Protein AF-A0A965DKQ5-F1 (afdb_monomer_lite)

Foldseek 3Di:
DVQQCCAPVHPVVDDFKGWAFQLPDPPAPHNDQDWDWFFKQAQNDTAIFIAHRFTFMDGDDWAARMATPSRTGQWTGDQQDTDGRTPLVDDQVSQPDP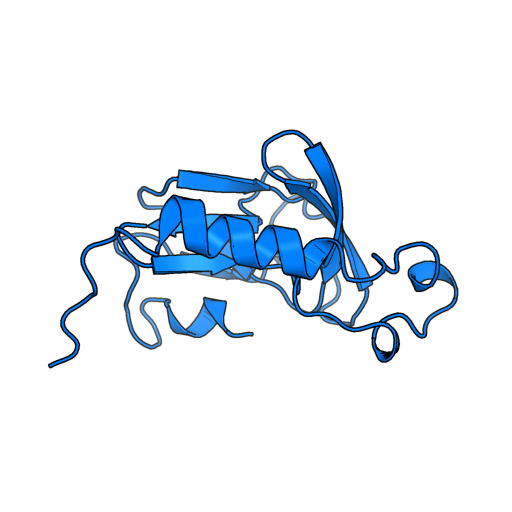VSNVRGPVSPSVVVVVVVCVVHHPPTDDDDPD

Structure (mmCIF, N/CA/C/O backbone):
data_AF-A0A965DKQ5-F1
#
_entry.id   AF-A0A965DKQ5-F1
#
loop_
_atom_site.group_PDB
_atom_site.id
_atom_site.type_symbol
_atom_site.label_atom_id
_atom_site.label_alt_id
_atom_site.label_comp_id
_atom_site.label_asym_id
_atom_site.label_entity_id
_atom_site.label_seq_id
_atom_site.pdbx_PDB_ins_code
_atom_site.Cartn_x
_atom_site.Cartn_y
_atom_site.Cartn_z
_atom_site.occupancy
_atom_site.B_iso_or_equiv
_atom_site.auth_seq_id
_atom_site.auth_comp_id
_atom_site.auth_asym_id
_atom_site.auth_atom_id
_atom_site.pdbx_PDB_model_num
ATOM 1 N N . MET A 1 1 ? -2.678 7.676 -2.968 1.00 65.69 1 MET A N 1
ATOM 2 C CA . MET A 1 1 ? -3.413 8.765 -2.268 1.00 65.69 1 MET A CA 1
ATOM 3 C C . MET A 1 1 ? -4.686 8.321 -1.534 1.00 65.69 1 MET A C 1
ATOM 5 O O . MET A 1 1 ? -4.914 8.844 -0.454 1.00 65.69 1 MET A O 1
ATOM 9 N N . GLY A 1 2 ? -5.512 7.396 -2.048 1.00 84.38 2 GLY A N 1
ATOM 10 C CA . GLY A 1 2 ? -6.841 7.115 -1.464 1.00 84.38 2 GLY A CA 1
ATOM 11 C C . GLY A 1 2 ? -6.861 6.754 0.030 1.00 84.38 2 GLY A C 1
ATOM 12 O O . GLY A 1 2 ? -7.699 7.257 0.769 1.00 84.38 2 GLY A O 1
ATOM 13 N N . ALA A 1 3 ? -5.898 5.962 0.511 1.00 95.94 3 ALA A N 1
ATOM 14 C CA . ALA A 1 3 ? -5.899 5.504 1.900 1.00 95.94 3 ALA A CA 1
ATOM 15 C C . ALA A 1 3 ? -5.688 6.609 2.957 1.00 95.94 3 ALA A C 1
ATOM 17 O O . ALA A 1 3 ? -6.084 6.418 4.105 1.00 95.94 3 ALA A O 1
ATOM 18 N N . TYR A 1 4 ? -5.125 7.773 2.605 1.00 97.00 4 TYR A N 1
ATOM 19 C CA . TYR A 1 4 ? -4.985 8.883 3.561 1.00 97.00 4 TYR A CA 1
ATOM 20 C C . TYR A 1 4 ? -6.338 9.448 4.002 1.00 97.00 4 TYR A C 1
ATOM 22 O O . TYR A 1 4 ? -6.471 9.864 5.147 1.00 97.00 4 TYR A O 1
ATOM 30 N N . TRP A 1 5 ? -7.358 9.408 3.138 1.00 96.75 5 TRP A N 1
ATOM 31 C CA . TRP A 1 5 ? -8.684 9.963 3.437 1.00 96.75 5 TRP A CA 1
ATOM 32 C C . TRP A 1 5 ? -9.410 9.226 4.570 1.00 96.75 5 TRP A C 1
ATOM 34 O O . TRP A 1 5 ? -10.339 9.772 5.157 1.00 96.75 5 TRP A O 1
ATOM 44 N N . ALA A 1 6 ? -8.987 8.008 4.909 1.00 96.69 6 ALA A N 1
ATOM 45 C CA . ALA A 1 6 ? -9.553 7.246 6.018 1.00 96.69 6 ALA A CA 1
ATOM 46 C C . ALA A 1 6 ? -9.069 7.722 7.402 1.00 96.69 6 ALA A C 1
ATOM 48 O O . ALA A 1 6 ? -9.671 7.363 8.414 1.00 96.69 6 ALA A O 1
ATOM 49 N N . ASP A 1 7 ? -7.990 8.511 7.462 1.00 97.25 7 ASP A N 1
ATOM 50 C CA . ASP A 1 7 ? -7.418 9.000 8.717 1.00 97.25 7 ASP A CA 1
ATOM 51 C C . ASP A 1 7 ? -8.355 9.965 9.462 1.00 97.25 7 ASP A C 1
ATOM 53 O O . ASP A 1 7 ? -9.237 10.599 8.876 1.00 97.25 7 ASP A O 1
ATOM 57 N N . ALA A 1 8 ? -8.118 10.108 10.767 1.00 96.38 8 ALA A N 1
ATOM 58 C CA . ALA A 1 8 ? -8.865 10.985 11.664 1.00 96.38 8 ALA A CA 1
ATOM 59 C C . ALA A 1 8 ? -8.907 12.459 11.229 1.00 96.38 8 ALA A C 1
ATOM 61 O O . ALA A 1 8 ? -9.849 13.164 11.580 1.00 96.38 8 ALA A O 1
ATOM 62 N N . TYR A 1 9 ? -7.920 12.934 10.462 1.00 95.25 9 TYR A N 1
ATOM 63 C CA . TYR A 1 9 ? -7.923 14.305 9.933 1.00 95.25 9 TYR A CA 1
ATOM 64 C C . TYR A 1 9 ? -8.761 14.497 8.658 1.00 95.25 9 TYR A C 1
ATOM 66 O O . TYR A 1 9 ? -8.839 15.615 8.153 1.00 95.25 9 TYR A O 1
ATOM 74 N N . TYR A 1 10 ? -9.385 13.436 8.145 1.00 95.38 10 TYR A N 1
ATOM 75 C CA . TYR A 1 10 ? -10.237 13.469 6.958 1.00 95.38 10 TYR A CA 1
ATOM 76 C C . TYR A 1 10 ? -11.609 12.862 7.275 1.00 95.38 10 TYR A C 1
ATOM 78 O O . TYR A 1 10 ? -12.381 13.456 8.022 1.00 95.38 10 TYR A O 1
ATOM 86 N N . PHE A 1 11 ? -11.937 11.687 6.733 1.00 95.06 11 PHE A N 1
ATOM 87 C CA . PHE A 1 11 ? -13.237 11.055 6.963 1.00 95.06 11 PHE A CA 1
ATOM 88 C C . PHE A 1 11 ? -13.333 10.318 8.297 1.00 95.06 11 PHE A C 1
ATOM 90 O O . PHE A 1 11 ? -14.422 9.882 8.655 1.00 95.06 11 PHE A O 1
ATOM 97 N N . ASN A 1 12 ? -12.222 10.187 9.031 1.00 95.12 12 ASN A N 1
ATOM 98 C CA . ASN A 1 12 ? -12.189 9.572 10.355 1.00 95.12 12 ASN A CA 1
ATOM 99 C C . ASN A 1 12 ? -12.847 8.180 10.383 1.00 95.12 12 ASN A C 1
ATOM 101 O O . ASN A 1 12 ? -13.665 7.863 11.244 1.00 95.12 12 ASN A O 1
ATOM 105 N N . LEU A 1 13 ? -12.493 7.351 9.397 1.00 95.00 13 LEU A N 1
ATOM 106 C CA . LEU A 1 13 ? -13.031 5.996 9.253 1.00 95.00 13 LEU A CA 1
ATOM 107 C C . LEU A 1 13 ? -12.295 4.987 10.145 1.00 95.00 13 LEU A C 1
ATOM 109 O O . LEU A 1 13 ? -12.825 3.919 10.445 1.00 95.00 13 LEU A O 1
ATOM 113 N N . LEU A 1 14 ? -11.069 5.319 10.558 1.00 95.94 14 LEU A N 1
ATOM 114 C CA . LEU A 1 14 ? -10.208 4.470 11.373 1.00 95.94 14 LEU A CA 1
ATOM 115 C C . LEU A 1 14 ? -10.401 4.706 12.878 1.00 95.94 14 LEU A C 1
ATOM 117 O O . LEU A 1 14 ? -10.528 5.831 13.352 1.00 95.94 14 LEU A O 1
ATOM 121 N N . LYS A 1 15 ? -10.340 3.625 13.657 1.00 95.25 15 LYS A N 1
ATOM 122 C CA . LYS A 1 15 ? -10.461 3.591 15.118 1.00 95.25 15 LYS A CA 1
ATOM 123 C C . LYS A 1 15 ? -9.097 3.362 15.760 1.00 95.25 15 LYS A C 1
ATOM 125 O O . LYS A 1 15 ? -8.591 2.244 15.806 1.00 95.25 15 LYS A O 1
ATOM 130 N N . GLY A 1 16 ? -8.492 4.435 16.264 1.00 96.75 16 GLY A N 1
ATOM 131 C CA . GLY A 1 16 ? -7.196 4.378 16.955 1.00 96.75 16 GLY A CA 1
ATOM 132 C C . GLY A 1 16 ? -5.990 4.101 16.046 1.00 96.75 16 GLY A C 1
ATOM 133 O O . GLY A 1 16 ? -4.864 4.067 16.535 1.00 96.75 16 GLY A O 1
ATOM 134 N N . THR A 1 17 ? -6.206 3.943 14.740 1.00 98.25 17 THR A N 1
ATOM 135 C CA . THR A 1 17 ? -5.161 3.759 13.727 1.00 98.25 17 THR A CA 1
ATOM 136 C C . THR A 1 17 ? -4.931 5.055 12.967 1.00 98.25 17 THR A C 1
ATOM 138 O O . THR A 1 17 ? -5.879 5.760 12.624 1.00 98.25 17 THR A O 1
ATOM 141 N N . ARG A 1 18 ? -3.663 5.368 12.690 1.00 98.25 18 ARG A N 1
ATOM 142 C CA . ARG A 1 18 ? -3.251 6.527 11.892 1.00 98.25 18 ARG A CA 1
ATOM 143 C C . ARG A 1 18 ? -2.703 6.093 10.544 1.00 98.25 18 ARG A C 1
ATOM 145 O O . ARG A 1 18 ? -1.929 5.139 10.476 1.00 98.25 18 ARG A O 1
ATOM 152 N N . CYS A 1 19 ? -3.064 6.832 9.501 1.00 98.12 19 CYS A N 1
ATOM 153 C CA . CYS A 1 19 ? -2.520 6.683 8.155 1.00 98.12 19 CYS A CA 1
ATOM 154 C C . CYS A 1 19 ? -1.397 7.709 7.960 1.00 98.12 19 CYS A C 1
ATOM 156 O O . CYS A 1 19 ? -1.638 8.916 7.962 1.00 98.12 19 CYS A O 1
ATOM 158 N N . VAL A 1 20 ? -0.155 7.243 7.837 1.00 97.75 20 VAL A N 1
ATOM 159 C CA . VAL A 1 20 ? 1.046 8.096 7.816 1.00 97.75 20 VAL A CA 1
ATOM 160 C C . VAL A 1 20 ? 1.913 7.791 6.601 1.00 97.75 20 VAL A C 1
ATOM 162 O O . VAL A 1 20 ? 1.856 6.696 6.055 1.00 97.75 20 VAL A O 1
ATOM 165 N N . GLN A 1 21 ? 2.750 8.737 6.174 1.00 97.31 21 GLN A N 1
ATOM 166 C CA . GLN A 1 21 ? 3.608 8.538 5.002 1.00 97.31 21 GLN A CA 1
ATOM 167 C C . GLN A 1 21 ? 4.660 7.450 5.241 1.00 97.31 21 GLN A C 1
ATOM 169 O O . GLN A 1 21 ? 5.489 7.577 6.147 1.00 97.31 21 GLN A O 1
ATOM 174 N N . TYR A 1 22 ? 4.689 6.427 4.379 1.00 98.31 22 TYR A N 1
ATOM 175 C CA . TYR A 1 22 ? 5.657 5.332 4.478 1.00 98.31 22 TYR A CA 1
ATOM 176 C C . TYR A 1 22 ? 7.107 5.826 4.401 1.00 98.31 22 TYR A C 1
ATOM 178 O O . TYR A 1 22 ? 7.957 5.451 5.205 1.00 98.31 22 TYR A O 1
ATOM 186 N N . ILE A 1 23 ? 7.380 6.763 3.491 1.00 98.00 23 ILE A N 1
ATOM 187 C CA . ILE A 1 23 ? 8.732 7.285 3.238 1.00 98.00 23 ILE A CA 1
ATOM 188 C C . ILE A 1 23 ? 9.357 8.021 4.435 1.00 98.00 23 ILE A C 1
ATOM 190 O O . ILE A 1 23 ? 10.553 8.315 4.418 1.00 98.00 23 ILE A O 1
ATOM 194 N N . LYS A 1 24 ? 8.555 8.353 5.457 1.00 97.88 24 LYS A N 1
ATOM 195 C CA . LYS A 1 24 ? 8.985 9.016 6.699 1.00 97.88 24 LYS A CA 1
ATOM 196 C C . LYS A 1 24 ? 9.203 8.040 7.857 1.00 97.88 24 LYS A C 1
ATOM 198 O O . LYS A 1 24 ? 9.596 8.465 8.941 1.00 97.88 24 LYS A O 1
ATOM 203 N N . ARG A 1 25 ? 8.929 6.750 7.659 1.00 97.94 25 ARG A N 1
ATOM 204 C CA . ARG A 1 25 ? 9.051 5.726 8.696 1.00 97.94 25 ARG A CA 1
ATOM 205 C C . ARG A 1 25 ? 10.497 5.304 8.900 1.00 97.94 25 ARG A C 1
ATOM 207 O O . ARG A 1 25 ? 11.307 5.305 7.973 1.00 97.94 25 ARG A O 1
ATOM 214 N N . SER A 1 26 ? 10.806 4.904 10.131 1.00 97.38 26 SER A N 1
ATOM 215 C CA . SER A 1 26 ? 12.099 4.303 10.441 1.00 97.38 26 SER A CA 1
ATOM 216 C C . SER A 1 26 ? 12.289 3.018 9.632 1.00 97.38 26 SER A C 1
ATOM 218 O O . SER A 1 26 ? 11.353 2.239 9.449 1.00 97.38 26 SER A O 1
ATOM 220 N N . GLY A 1 27 ? 13.497 2.817 9.109 1.00 97.06 27 GLY A N 1
ATOM 221 C CA . GLY A 1 27 ? 13.856 1.603 8.378 1.00 97.06 27 GLY A CA 1
ATOM 222 C C . GLY A 1 27 ? 13.205 1.424 7.005 1.00 97.06 27 GLY A C 1
ATOM 223 O O . GLY A 1 27 ? 13.557 0.464 6.335 1.00 97.06 27 GLY A O 1
ATOM 224 N N . ALA A 1 28 ? 12.315 2.318 6.547 1.00 97.75 28 ALA A N 1
ATOM 225 C CA . ALA A 1 28 ? 11.704 2.180 5.222 1.00 97.75 28 ALA A CA 1
ATOM 226 C C . ALA A 1 28 ? 12.789 2.086 4.126 1.00 97.75 28 ALA A C 1
ATOM 228 O O . ALA A 1 28 ? 13.866 2.660 4.269 1.00 97.75 28 ALA A O 1
ATOM 229 N N . ASP A 1 29 ? 12.546 1.399 3.027 1.00 97.50 29 ASP A N 1
ATOM 230 C CA . ASP A 1 29 ? 13.531 1.259 1.945 1.00 97.50 29 ASP A CA 1
ATOM 231 C C . ASP A 1 29 ? 13.413 2.386 0.904 1.00 97.50 29 ASP A C 1
ATOM 233 O O . ASP A 1 29 ? 14.380 2.741 0.230 1.00 97.50 29 ASP A O 1
ATOM 237 N N . ILE A 1 30 ? 12.237 3.011 0.824 1.00 97.00 30 ILE A N 1
ATOM 238 C CA . ILE A 1 30 ? 11.953 4.145 -0.056 1.00 97.00 30 ILE A CA 1
ATOM 239 C C . ILE A 1 30 ? 11.967 5.452 0.750 1.00 97.00 30 ILE A C 1
ATOM 241 O O . ILE A 1 30 ? 11.395 5.557 1.835 1.00 97.00 30 ILE A O 1
ATOM 245 N N . ARG A 1 31 ? 12.634 6.481 0.210 1.00 95.75 31 ARG A N 1
ATOM 246 C CA . ARG A 1 31 ? 12.769 7.819 0.830 1.00 95.75 31 ARG A CA 1
ATOM 247 C C . ARG A 1 31 ? 12.244 8.965 -0.035 1.00 95.75 31 ARG A C 1
ATOM 249 O O . ARG A 1 31 ? 12.343 10.124 0.355 1.00 95.75 31 ARG A O 1
ATOM 256 N N . SER A 1 32 ? 11.693 8.651 -1.203 1.00 94.19 32 SER A N 1
ATOM 257 C CA . SER A 1 32 ? 11.183 9.628 -2.162 1.00 94.19 32 SER A CA 1
ATOM 258 C C . SER A 1 32 ? 9.703 9.393 -2.442 1.00 94.19 32 SER A C 1
ATOM 260 O O . SER A 1 32 ? 9.265 8.248 -2.518 1.00 94.19 32 SER A O 1
ATOM 262 N N . SER A 1 33 ? 8.950 10.475 -2.631 1.00 94.00 33 SER A N 1
ATOM 263 C CA . SER A 1 33 ? 7.540 10.439 -3.029 1.00 94.00 33 SER A CA 1
ATOM 264 C C . SER A 1 33 ? 7.336 10.144 -4.521 1.00 94.00 33 SER A C 1
ATOM 266 O O . SER A 1 33 ? 6.205 9.928 -4.946 1.00 94.00 33 SER A O 1
ATOM 268 N N . TYR A 1 34 ? 8.397 10.116 -5.337 1.00 95.75 34 TYR A N 1
ATOM 269 C CA . TYR A 1 34 ? 8.284 9.847 -6.773 1.00 95.75 34 TYR A CA 1
ATOM 270 C C . TYR A 1 34 ? 7.952 8.383 -7.087 1.00 95.75 34 TYR A C 1
ATOM 272 O O . TYR A 1 34 ? 8.257 7.473 -6.318 1.00 95.75 34 TYR A O 1
ATOM 280 N N . GLY A 1 35 ? 7.382 8.156 -8.277 1.00 96.69 35 GLY A N 1
ATOM 281 C CA . GLY A 1 35 ? 6.984 6.825 -8.737 1.00 96.69 35 GLY A CA 1
ATOM 282 C C . GLY A 1 35 ? 8.173 5.867 -8.809 1.00 96.69 35 GLY A C 1
ATOM 283 O O . GLY A 1 35 ? 9.196 6.180 -9.436 1.00 96.69 35 GLY A O 1
ATOM 284 N N . THR A 1 36 ? 8.037 4.714 -8.159 1.00 97.75 36 THR A N 1
ATOM 285 C CA . THR A 1 36 ? 9.023 3.627 -8.113 1.00 97.75 36 THR A CA 1
ATOM 286 C C . THR A 1 36 ? 8.320 2.282 -7.882 1.00 97.75 36 THR A C 1
ATOM 288 O O . THR A 1 36 ? 7.097 2.196 -7.974 1.00 97.75 36 THR A O 1
ATOM 291 N N . THR A 1 37 ? 9.069 1.215 -7.597 1.00 98.00 37 THR A N 1
ATOM 292 C CA . THR A 1 37 ? 8.500 -0.058 -7.132 1.00 98.00 37 THR A CA 1
ATOM 293 C C . THR A 1 37 ? 8.979 -0.398 -5.728 1.00 98.00 37 THR A C 1
ATOM 295 O O . THR A 1 37 ? 10.167 -0.263 -5.429 1.00 98.00 37 THR A O 1
ATOM 298 N N . ALA A 1 38 ? 8.068 -0.880 -4.888 1.00 98.12 38 ALA A N 1
ATOM 299 C CA . ALA A 1 38 ? 8.353 -1.343 -3.537 1.00 98.12 38 ALA A CA 1
ATOM 300 C C . ALA A 1 38 ? 8.387 -2.879 -3.492 1.00 98.12 38 ALA A C 1
ATOM 302 O O . ALA A 1 38 ? 7.499 -3.515 -4.072 1.00 98.12 38 ALA A O 1
ATOM 303 N N . PRO A 1 39 ? 9.374 -3.490 -2.819 1.00 98.12 39 PRO A N 1
ATOM 304 C CA . PRO A 1 39 ? 9.273 -4.873 -2.393 1.00 98.12 39 PRO A CA 1
ATOM 305 C C . PRO A 1 39 ? 8.225 -4.979 -1.276 1.00 98.12 39 PRO A C 1
ATOM 307 O O . PRO A 1 39 ? 8.196 -4.182 -0.336 1.00 98.12 39 PRO A O 1
ATOM 310 N N . VAL A 1 40 ? 7.340 -5.957 -1.414 1.00 98.56 40 VAL A N 1
ATOM 311 C CA . VAL A 1 40 ? 6.179 -6.157 -0.545 1.00 98.56 40 VAL A CA 1
ATOM 312 C C . VAL A 1 40 ? 6.050 -7.640 -0.243 1.00 98.56 40 VAL A C 1
ATOM 314 O O . VAL A 1 40 ? 6.180 -8.463 -1.146 1.00 98.56 40 VAL A O 1
ATOM 317 N N . THR A 1 41 ? 5.711 -7.983 0.994 1.00 98.75 41 THR A N 1
ATOM 318 C CA . THR A 1 41 ? 5.243 -9.328 1.339 1.00 98.75 41 THR A CA 1
ATOM 319 C C . THR A 1 41 ? 3.722 -9.315 1.357 1.00 98.75 41 THR A C 1
ATOM 321 O O . THR A 1 41 ? 3.115 -8.818 2.301 1.00 98.75 41 THR A O 1
ATOM 324 N N . TRP A 1 42 ? 3.092 -9.833 0.305 1.00 98.44 42 TRP A N 1
ATOM 325 C CA . TRP A 1 42 ? 1.640 -9.913 0.171 1.00 98.44 42 TRP A CA 1
ATOM 326 C C . TRP A 1 42 ? 1.161 -11.311 0.543 1.00 98.44 42 TRP A C 1
ATOM 328 O O . TRP A 1 42 ? 1.448 -12.268 -0.177 1.00 98.44 42 TRP A O 1
ATOM 338 N N . ARG A 1 43 ? 0.442 -11.448 1.666 1.00 96.44 43 ARG A N 1
ATOM 339 C CA . ARG A 1 43 ? -0.050 -12.748 2.169 1.00 96.44 43 ARG A CA 1
ATOM 340 C C . ARG A 1 43 ? 1.053 -13.819 2.218 1.00 96.44 43 ARG A C 1
ATOM 342 O O . ARG A 1 43 ? 0.863 -14.951 1.788 1.00 96.44 43 ARG A O 1
ATOM 349 N N . GLY A 1 44 ? 2.235 -13.428 2.697 1.00 96.00 44 GLY A N 1
ATOM 350 C CA . GLY A 1 44 ? 3.412 -14.298 2.802 1.00 96.00 44 GLY A CA 1
ATOM 351 C C . GLY A 1 44 ? 4.213 -14.490 1.509 1.00 96.00 44 GLY A C 1
ATOM 352 O O . GLY A 1 44 ? 5.267 -15.115 1.554 1.00 96.00 44 GLY A O 1
ATOM 353 N N . GLN A 1 45 ? 3.769 -13.946 0.371 1.00 97.44 45 GLN A N 1
ATOM 354 C CA . GLN A 1 45 ? 4.484 -14.042 -0.903 1.00 97.44 45 GLN A CA 1
ATOM 355 C C . GLN A 1 45 ? 5.171 -12.726 -1.261 1.00 97.44 45 GLN A C 1
ATOM 357 O O . GLN A 1 45 ? 4.552 -11.662 -1.243 1.00 97.44 45 GLN A O 1
ATOM 362 N N . THR A 1 46 ? 6.444 -12.798 -1.639 1.00 97.31 46 THR A N 1
ATOM 363 C CA . THR A 1 46 ? 7.200 -11.630 -2.099 1.00 97.31 46 THR A CA 1
ATOM 364 C C . THR A 1 46 ? 6.682 -11.144 -3.449 1.00 97.31 46 THR A C 1
ATOM 366 O O . THR A 1 46 ? 6.541 -11.919 -4.392 1.00 97.31 46 THR A O 1
ATOM 369 N N . GLN A 1 47 ? 6.442 -9.841 -3.549 1.00 98.06 47 GLN A N 1
ATOM 370 C CA . GLN A 1 47 ? 5.988 -9.135 -4.742 1.00 98.06 47 GLN A CA 1
ATOM 371 C C . GLN A 1 47 ? 6.800 -7.850 -4.930 1.00 98.06 47 GLN A C 1
ATOM 373 O O . GLN A 1 47 ? 7.403 -7.332 -3.986 1.00 98.06 47 GLN A O 1
ATOM 378 N N . ARG A 1 48 ? 6.781 -7.296 -6.147 1.00 97.88 48 ARG A N 1
ATOM 379 C CA . ARG A 1 48 ? 7.209 -5.912 -6.399 1.00 97.88 48 ARG A CA 1
ATOM 380 C C . ARG A 1 48 ? 6.054 -5.110 -6.963 1.00 97.88 48 ARG A C 1
ATOM 382 O O . ARG A 1 48 ? 5.634 -5.353 -8.086 1.00 97.88 48 ARG A O 1
ATOM 389 N N . MET A 1 49 ? 5.565 -4.138 -6.202 1.00 98.25 49 MET A N 1
ATOM 390 C CA . MET A 1 49 ? 4.369 -3.363 -6.544 1.00 98.25 49 MET A CA 1
ATOM 391 C C . MET A 1 49 ? 4.712 -1.909 -6.853 1.00 98.25 49 MET A C 1
ATOM 393 O O . MET A 1 49 ? 5.696 -1.380 -6.338 1.00 98.25 49 MET A O 1
ATOM 397 N N . TYR A 1 50 ? 3.906 -1.248 -7.687 1.00 98.38 50 TYR A N 1
ATOM 398 C CA . TYR A 1 50 ? 4.077 0.180 -7.935 1.00 98.38 50 TYR A CA 1
ATOM 399 C C . TYR A 1 50 ? 3.854 0.977 -6.646 1.00 98.38 50 TYR A C 1
ATOM 401 O O . TYR A 1 50 ? 2.880 0.765 -5.918 1.00 98.38 50 TYR A O 1
ATOM 409 N N . PHE A 1 51 ? 4.758 1.911 -6.377 1.00 98.06 51 PHE A N 1
ATOM 410 C CA . PHE A 1 51 ? 4.722 2.790 -5.220 1.00 98.06 51 PHE A CA 1
ATOM 411 C C . PHE A 1 51 ? 4.797 4.247 -5.667 1.00 98.06 51 PHE A C 1
ATOM 413 O O . PHE A 1 51 ? 5.684 4.626 -6.435 1.00 98.06 51 PHE A O 1
ATOM 420 N N . TYR A 1 52 ? 3.886 5.065 -5.144 1.00 96.75 52 TYR A N 1
ATOM 421 C CA . TYR A 1 52 ? 3.881 6.510 -5.333 1.00 96.75 52 TYR A CA 1
ATOM 422 C C . TYR A 1 52 ? 3.288 7.189 -4.100 1.00 96.75 52 TYR A C 1
ATOM 424 O O . TYR A 1 52 ? 2.078 7.162 -3.890 1.00 96.75 52 TYR A O 1
ATOM 432 N N . ASP A 1 53 ? 4.172 7.735 -3.262 1.00 94.88 53 ASP A N 1
ATOM 433 C CA . ASP A 1 53 ? 3.833 8.390 -1.990 1.00 94.88 53 ASP A CA 1
ATOM 434 C C . ASP A 1 53 ? 2.824 7.603 -1.119 1.00 94.88 53 ASP A C 1
ATOM 436 O O . ASP A 1 53 ? 1.882 8.146 -0.533 1.00 94.88 53 ASP A O 1
ATOM 440 N N . GLY A 1 54 ? 2.996 6.279 -1.069 1.00 95.75 54 GLY A N 1
ATOM 441 C CA . GLY A 1 54 ? 2.082 5.374 -0.379 1.00 95.75 54 GLY A CA 1
ATOM 442 C C . GLY A 1 54 ? 2.117 5.546 1.148 1.00 95.75 54 GLY A C 1
ATOM 443 O O . GLY A 1 54 ? 3.185 5.798 1.718 1.00 95.75 54 GLY A O 1
ATOM 444 N N . PRO A 1 55 ? 0.972 5.401 1.836 1.00 98.00 55 PRO A N 1
ATOM 445 C CA . PRO A 1 55 ? 0.937 5.369 3.289 1.00 98.00 55 PRO A CA 1
ATOM 446 C C . PRO A 1 55 ? 1.408 4.035 3.874 1.00 98.00 55 PRO A C 1
ATOM 448 O O . PRO A 1 55 ? 1.545 3.025 3.179 1.00 98.00 55 PRO A O 1
ATOM 451 N N . THR A 1 56 ? 1.577 4.052 5.191 1.00 98.56 56 THR A N 1
ATOM 452 C CA . THR A 1 56 ? 1.483 2.901 6.086 1.00 98.56 56 THR A CA 1
ATOM 453 C C . THR A 1 56 ? 0.554 3.227 7.266 1.00 98.56 56 THR A C 1
ATOM 455 O O . THR A 1 56 ? 0.082 4.359 7.403 1.00 98.56 56 THR A O 1
ATOM 458 N N . PHE A 1 57 ? 0.304 2.248 8.134 1.00 98.62 57 PHE A N 1
ATOM 459 C CA . PHE A 1 57 ? -0.689 2.308 9.199 1.00 98.62 57 PHE A CA 1
ATOM 460 C C . PHE A 1 57 ? -0.056 1.987 10.551 1.00 98.62 57 PHE A C 1
ATOM 462 O O . PHE A 1 57 ? 0.664 0.999 10.686 1.00 98.62 57 PHE A O 1
ATOM 469 N N . ILE A 1 58 ? -0.318 2.826 11.555 1.00 98.12 58 ILE A N 1
ATOM 470 C CA . ILE A 1 58 ? 0.253 2.683 12.901 1.00 98.12 58 ILE A CA 1
ATOM 471 C C . ILE A 1 58 ? -0.815 2.817 13.988 1.00 98.12 58 ILE A C 1
ATOM 473 O O . ILE A 1 58 ? -1.747 3.610 13.851 1.00 98.12 58 ILE A O 1
ATOM 477 N N . GLY A 1 59 ? -0.635 2.089 15.093 1.00 97.25 59 GLY A N 1
ATOM 478 C CA . GLY A 1 59 ? -1.548 2.106 16.240 1.00 97.25 59 GLY A CA 1
ATOM 479 C C . GLY A 1 59 ? -2.904 1.443 15.969 1.00 97.25 59 GLY A C 1
ATOM 480 O O . GLY A 1 59 ? -3.238 1.094 14.839 1.00 97.25 59 GLY A O 1
ATOM 481 N N . GLY A 1 60 ? -3.709 1.281 17.018 1.00 95.88 60 GLY A N 1
ATOM 482 C CA . GLY A 1 60 ? -5.013 0.620 16.928 1.00 95.88 60 GLY A CA 1
ATOM 483 C C . GLY A 1 60 ? -4.909 -0.883 16.648 1.00 95.88 60 GLY A C 1
ATOM 484 O O . GLY A 1 60 ? -3.856 -1.490 16.835 1.00 95.88 60 GLY A O 1
ATOM 485 N N . GLN A 1 61 ? -6.028 -1.484 16.238 1.00 96.75 61 GLN A N 1
ATOM 486 C CA . GLN A 1 61 ? -6.131 -2.910 15.918 1.00 96.75 61 GLN A CA 1
ATOM 487 C C . GLN A 1 61 ? -6.671 -3.087 14.498 1.00 96.75 61 GLN A C 1
ATOM 489 O O . GLN A 1 61 ? -7.678 -2.482 14.129 1.00 9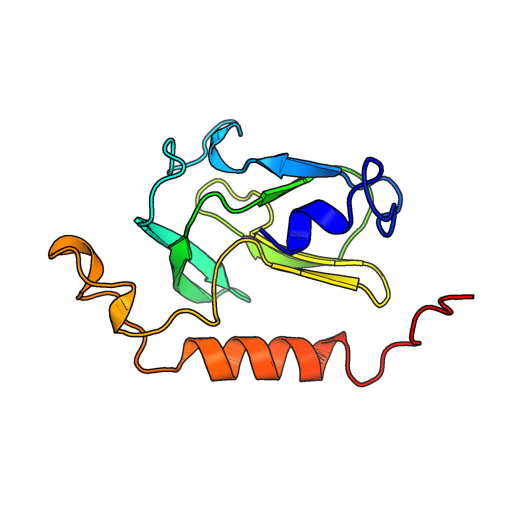6.75 61 GLN A O 1
ATOM 494 N N . PHE A 1 62 ? -5.989 -3.896 13.698 1.00 97.81 62 PHE A N 1
ATOM 495 C CA . PHE A 1 62 ? -6.354 -4.218 12.322 1.00 97.81 62 PHE A CA 1
ATOM 496 C C . PHE A 1 62 ? -5.666 -5.516 11.900 1.00 97.81 62 PHE A C 1
ATOM 498 O O . PHE A 1 62 ? -4.620 -5.877 12.446 1.00 97.81 62 PHE A O 1
ATOM 505 N N . ASP A 1 63 ? -6.214 -6.172 10.884 1.00 97.81 63 ASP A N 1
ATOM 506 C CA . ASP A 1 63 ? -5.563 -7.310 10.246 1.00 97.81 63 ASP A CA 1
ATOM 507 C C . ASP A 1 63 ? -4.592 -6.804 9.184 1.00 97.81 63 ASP A C 1
ATOM 509 O O . ASP A 1 63 ? -4.954 -5.998 8.327 1.00 97.81 63 ASP A O 1
ATOM 513 N N . THR A 1 64 ? -3.343 -7.267 9.230 1.00 98.50 64 THR A N 1
ATOM 514 C CA . THR A 1 64 ? -2.338 -6.924 8.216 1.00 98.50 64 THR A CA 1
ATOM 515 C C . THR A 1 64 ? -2.341 -7.975 7.115 1.00 98.50 64 THR A C 1
ATOM 517 O O . THR A 1 64 ? -2.053 -9.143 7.360 1.00 98.50 64 THR A O 1
ATOM 520 N N . VAL A 1 65 ? -2.635 -7.555 5.886 1.00 98.44 65 VAL A N 1
ATOM 521 C CA . VAL A 1 65 ? -2.657 -8.428 4.700 1.00 98.44 65 VAL A CA 1
ATOM 522 C C . VAL A 1 65 ? -1.308 -8.425 3.982 1.00 98.44 65 VAL A C 1
ATOM 524 O O . VAL A 1 65 ? -0.895 -9.437 3.405 1.00 98.44 65 VAL A O 1
ATOM 527 N N . ALA A 1 66 ? -0.608 -7.291 4.014 1.00 98.69 66 ALA A N 1
ATOM 528 C CA . ALA A 1 66 ? 0.699 -7.150 3.394 1.00 98.69 66 ALA A CA 1
ATOM 529 C C . ALA A 1 66 ? 1.593 -6.173 4.151 1.00 98.69 66 ALA A C 1
ATOM 531 O O . ALA A 1 66 ? 1.092 -5.236 4.772 1.00 98.69 66 ALA A O 1
ATOM 532 N N . THR A 1 67 ? 2.908 -6.350 4.039 1.00 98.81 67 THR A N 1
ATOM 533 C CA . THR A 1 67 ? 3.924 -5.482 4.652 1.00 98.81 67 THR A CA 1
ATOM 534 C C . THR A 1 67 ? 4.927 -4.969 3.624 1.00 98.81 67 THR A C 1
ATOM 536 O O . THR A 1 67 ? 5.178 -5.609 2.599 1.00 98.81 67 THR A O 1
ATOM 539 N N . TYR A 1 68 ? 5.501 -3.800 3.901 1.00 98.75 68 TYR A N 1
ATOM 540 C CA . TYR A 1 68 ? 6.681 -3.295 3.201 1.00 98.75 68 TYR A CA 1
ATOM 541 C C . TYR A 1 68 ? 7.968 -3.965 3.717 1.00 98.75 68 TYR A C 1
ATOM 543 O O . TYR A 1 68 ? 7.950 -4.727 4.684 1.00 98.75 68 TYR A O 1
ATOM 551 N N . ALA A 1 69 ? 9.110 -3.631 3.105 1.00 98.06 69 ALA A N 1
ATOM 552 C CA . ALA A 1 69 ? 10.430 -4.178 3.440 1.00 98.06 69 ALA A CA 1
ATOM 553 C C . ALA A 1 69 ? 10.822 -4.054 4.921 1.00 98.06 69 ALA A C 1
ATOM 555 O O . ALA A 1 69 ? 11.481 -4.933 5.468 1.00 98.06 69 ALA A O 1
ATOM 556 N N . ASN A 1 70 ? 10.429 -2.958 5.570 1.00 97.94 70 ASN A N 1
ATOM 557 C CA . ASN A 1 70 ? 10.729 -2.681 6.978 1.00 97.94 70 ASN A CA 1
ATOM 558 C C . ASN A 1 70 ? 9.722 -3.319 7.951 1.00 97.94 70 ASN A C 1
ATOM 560 O O . ASN A 1 70 ? 9.777 -3.037 9.144 1.00 97.94 70 ASN A O 1
ATOM 564 N N . GLY A 1 71 ? 8.787 -4.132 7.451 1.00 98.38 71 GLY A N 1
ATOM 565 C CA . GLY A 1 71 ? 7.739 -4.772 8.244 1.00 98.38 71 GLY A CA 1
ATOM 566 C C . GLY A 1 71 ? 6.522 -3.892 8.527 1.00 98.38 71 GLY A C 1
ATOM 567 O O . GLY A 1 71 ? 5.531 -4.403 9.043 1.00 98.38 71 GLY A O 1
ATOM 568 N N . ASP A 1 72 ? 6.550 -2.607 8.159 1.00 98.69 72 ASP A N 1
ATOM 569 C CA . ASP A 1 72 ? 5.391 -1.734 8.335 1.00 98.69 72 ASP A CA 1
ATOM 570 C C . ASP A 1 72 ? 4.208 -2.215 7.460 1.00 98.69 72 ASP A C 1
ATOM 572 O O . ASP A 1 72 ? 4.423 -2.667 6.324 1.00 98.69 72 ASP A O 1
ATOM 576 N N . PRO A 1 73 ? 2.952 -2.096 7.931 1.00 98.75 73 PRO A N 1
ATOM 577 C CA . PRO A 1 73 ? 1.783 -2.526 7.168 1.00 98.75 73 PRO A CA 1
ATOM 578 C C . PRO A 1 73 ? 1.636 -1.775 5.838 1.00 98.75 73 PRO A C 1
ATOM 580 O O . PRO A 1 73 ? 1.571 -0.545 5.800 1.00 98.75 73 PRO A O 1
ATOM 583 N N . MET A 1 74 ? 1.544 -2.516 4.737 1.00 98.50 74 MET A N 1
ATOM 584 C CA . MET A 1 74 ? 1.264 -1.989 3.400 1.00 98.50 74 MET A CA 1
ATOM 585 C C . MET A 1 74 ? -0.226 -2.080 3.075 1.00 98.50 74 MET A C 1
ATOM 587 O O . MET A 1 74 ? -0.782 -1.145 2.505 1.00 98.50 74 MET A O 1
ATOM 591 N N . ALA A 1 75 ? -0.886 -3.172 3.465 1.00 98.62 75 ALA A N 1
ATOM 592 C CA . ALA A 1 75 ? -2.323 -3.354 3.292 1.00 98.62 75 ALA A CA 1
ATOM 593 C C . ALA A 1 75 ? -2.957 -3.875 4.582 1.00 98.62 75 ALA A C 1
ATOM 595 O O . ALA A 1 75 ? -2.431 -4.818 5.180 1.00 98.62 75 ALA A O 1
ATOM 596 N N . ILE A 1 76 ? -4.075 -3.275 4.991 1.00 98.62 76 ILE A N 1
ATOM 597 C CA . ILE A 1 76 ? -4.779 -3.608 6.234 1.00 98.62 76 ILE A CA 1
ATOM 598 C C . ILE A 1 76 ? -6.290 -3.727 6.030 1.00 98.62 76 ILE A C 1
ATOM 600 O O . ILE A 1 76 ? -6.846 -3.133 5.103 1.00 98.62 76 ILE A O 1
ATOM 604 N N . ILE A 1 77 ? -6.940 -4.438 6.951 1.00 97.75 77 ILE A N 1
ATOM 605 C CA . ILE A 1 77 ? -8.393 -4.473 7.128 1.00 97.75 77 ILE A CA 1
ATOM 606 C C . ILE A 1 77 ? -8.739 -4.008 8.543 1.00 97.75 77 ILE A C 1
ATOM 608 O O . ILE A 1 77 ? -8.192 -4.514 9.523 1.00 97.75 77 ILE A O 1
ATOM 612 N N . GLN A 1 78 ? -9.678 -3.069 8.659 1.00 96.06 78 GLN A N 1
ATOM 613 C CA . GLN A 1 78 ? -10.268 -2.670 9.933 1.00 96.06 78 GLN A CA 1
ATOM 614 C C . GLN A 1 78 ? -11.792 -2.597 9.808 1.00 96.06 78 GLN A C 1
ATOM 616 O O . GLN A 1 78 ? -12.354 -1.630 9.293 1.00 96.06 78 GLN A O 1
ATOM 621 N N . GLY A 1 79 ? -12.476 -3.643 10.278 1.00 93.31 79 GLY A N 1
ATOM 622 C CA . GLY A 1 79 ? -13.919 -3.781 10.080 1.00 93.31 79 GLY A CA 1
ATOM 623 C C . GLY A 1 79 ? -14.257 -3.892 8.591 1.00 93.31 79 GLY A C 1
ATOM 624 O O . GLY A 1 79 ? -13.745 -4.773 7.913 1.00 93.31 79 GLY A O 1
ATOM 625 N N . SER A 1 80 ? -15.099 -2.993 8.079 1.00 94.06 80 SER A N 1
ATOM 626 C CA . SER A 1 80 ? -15.466 -2.919 6.655 1.00 94.06 80 SER A CA 1
ATOM 627 C C . SER A 1 80 ? -14.598 -1.962 5.830 1.00 94.06 80 SER A C 1
ATOM 629 O O . SER A 1 80 ? -14.936 -1.641 4.691 1.00 94.06 80 SER A O 1
ATOM 631 N N . VAL A 1 81 ? -13.468 -1.506 6.380 1.00 95.50 81 VAL A N 1
ATOM 632 C CA . VAL A 1 81 ? -12.528 -0.613 5.695 1.00 95.50 81 VAL A CA 1
ATOM 633 C C . VAL A 1 81 ? -11.266 -1.387 5.321 1.00 95.50 81 VAL A C 1
ATOM 635 O O . VAL A 1 81 ? -10.537 -1.857 6.194 1.00 95.50 81 VAL A O 1
ATOM 638 N N . GLY A 1 82 ? -10.991 -1.489 4.020 1.00 96.88 82 GLY A N 1
ATOM 639 C CA . GLY A 1 82 ? -9.732 -2.010 3.489 1.00 96.88 82 GLY A CA 1
ATOM 640 C C . GLY A 1 82 ? -8.869 -0.888 2.927 1.00 96.88 82 GLY A C 1
ATOM 641 O O . GLY A 1 82 ? -9.343 -0.095 2.114 1.00 96.88 82 GLY A O 1
ATOM 642 N N . LEU A 1 83 ? -7.606 -0.817 3.350 1.00 98.00 83 LEU A N 1
ATOM 643 C CA . LEU A 1 83 ? -6.665 0.219 2.917 1.00 98.00 83 LEU A CA 1
ATOM 644 C C . LEU A 1 83 ? -5.396 -0.412 2.361 1.00 98.00 83 LEU A C 1
ATOM 646 O O . LEU A 1 83 ? -4.870 -1.366 2.930 1.00 98.00 83 LEU A O 1
ATOM 650 N N . VAL A 1 84 ? -4.894 0.146 1.259 1.00 98.25 84 VAL A N 1
ATOM 651 C CA . VAL A 1 84 ? -3.710 -0.351 0.553 1.00 98.25 84 VAL A CA 1
ATOM 652 C C . VAL A 1 84 ? -2.783 0.817 0.229 1.00 98.25 84 VAL A C 1
ATOM 654 O O . VAL A 1 84 ? -3.231 1.876 -0.217 1.00 98.25 84 VAL A O 1
ATOM 657 N N . GLY A 1 85 ? -1.493 0.634 0.503 1.00 97.69 85 GLY A N 1
ATOM 658 C CA . GLY A 1 85 ? -0.464 1.648 0.317 1.00 97.69 85 GLY A CA 1
ATOM 659 C C . GLY A 1 85 ? 0.115 1.682 -1.099 1.00 97.69 85 GLY A C 1
ATOM 660 O O . GLY A 1 85 ? 0.287 2.761 -1.667 1.00 97.69 85 GLY A O 1
ATOM 661 N N . CYS A 1 86 ? 0.386 0.511 -1.684 1.00 97.69 86 CYS A N 1
ATOM 662 C CA . CYS A 1 86 ? 0.826 0.376 -3.074 1.00 97.69 86 CYS A CA 1
ATOM 663 C C . CYS A 1 86 ? -0.336 0.469 -4.070 1.00 97.69 86 CYS A C 1
ATOM 665 O O . CYS A 1 86 ? -1.490 0.204 -3.744 1.00 97.69 86 CYS A O 1
ATOM 667 N N . HIS A 1 87 ? -0.001 0.785 -5.319 1.00 97.44 87 HIS A N 1
ATOM 668 C CA . HIS A 1 87 ? -0.967 0.918 -6.404 1.00 97.44 87 HIS A CA 1
ATOM 669 C C . HIS A 1 87 ? -1.098 -0.391 -7.187 1.00 97.44 87 HIS A C 1
ATOM 671 O O . HIS A 1 87 ? -0.449 -0.594 -8.221 1.00 97.44 87 HIS A O 1
ATOM 677 N N . LEU A 1 88 ? -1.914 -1.313 -6.679 1.00 97.50 88 LEU A N 1
ATOM 678 C CA . LEU A 1 88 ? -2.186 -2.572 -7.376 1.00 97.50 88 LEU A CA 1
ATOM 679 C C . LEU A 1 88 ? -2.939 -2.336 -8.688 1.00 97.50 88 LEU A C 1
ATOM 681 O O . LEU A 1 88 ? -2.813 -3.154 -9.588 1.00 97.50 88 LEU A O 1
ATOM 685 N N . GLU A 1 89 ? -3.660 -1.219 -8.815 1.00 97.44 89 GLU A N 1
ATOM 686 C CA . GLU A 1 89 ? -4.375 -0.780 -10.017 1.00 97.44 89 GLU A CA 1
ATOM 687 C C . GLU A 1 89 ? -3.465 -0.220 -11.117 1.00 97.44 89 GLU A C 1
ATOM 689 O O . GLU A 1 89 ? -3.947 0.099 -12.206 1.00 97.44 89 GLU A O 1
ATOM 694 N N . SER A 1 90 ? -2.165 -0.076 -10.842 1.00 97.56 90 SER A N 1
ATOM 695 C CA . SER A 1 90 ? -1.207 0.497 -11.788 1.00 97.56 90 SER A CA 1
ATOM 696 C C . SER A 1 90 ? -1.245 -0.190 -13.161 1.00 97.56 90 SER A C 1
ATOM 698 O O . SER A 1 90 ? -1.588 -1.366 -13.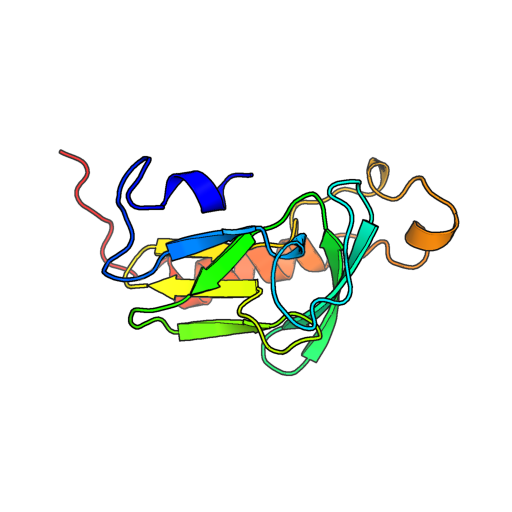311 1.00 97.56 90 SER A O 1
ATOM 700 N N . GLN A 1 91 ? -0.928 0.592 -14.192 1.00 97.94 91 GLN A N 1
ATOM 701 C CA . GLN A 1 91 ? -0.952 0.177 -15.594 1.00 97.94 91 GLN A CA 1
ATOM 702 C C . GLN A 1 91 ? 0.459 0.213 -16.184 1.00 97.94 91 GLN A C 1
ATOM 704 O O . GLN A 1 91 ? 1.354 0.864 -15.644 1.00 97.94 91 GLN A O 1
ATOM 709 N N . SER A 1 92 ? 0.668 -0.455 -17.320 1.00 97.94 92 SER A N 1
ATOM 710 C CA . SER A 1 92 ? 1.985 -0.569 -17.965 1.00 97.94 92 SER A CA 1
ATOM 711 C C . SER A 1 92 ? 2.637 0.788 -18.261 1.00 97.94 92 SER A C 1
ATOM 713 O O . SER A 1 92 ? 3.848 0.940 -18.107 1.00 97.94 92 SER A O 1
ATOM 715 N N . ASN A 1 93 ? 1.843 1.808 -18.601 1.00 97.81 93 ASN A N 1
ATOM 716 C CA . ASN A 1 93 ? 2.310 3.175 -18.848 1.00 97.81 93 ASN A CA 1
ATOM 717 C C . ASN A 1 93 ? 2.851 3.894 -17.595 1.00 97.81 93 ASN A C 1
ATOM 719 O O . ASN A 1 93 ? 3.452 4.955 -17.731 1.00 97.81 93 ASN A O 1
ATOM 723 N N . TRP A 1 94 ? 2.688 3.345 -16.387 1.00 98.12 94 TRP A N 1
ATOM 724 C CA . TRP A 1 94 ? 3.312 3.877 -15.168 1.00 98.12 94 TRP A CA 1
ATOM 725 C C . TRP A 1 94 ? 4.742 3.346 -14.981 1.00 98.12 94 TRP A C 1
ATOM 727 O O . TRP A 1 94 ? 5.558 3.950 -14.286 1.00 98.12 94 TRP A O 1
ATOM 737 N N . TYR A 1 95 ? 5.089 2.245 -15.650 1.00 98.12 95 TYR A N 1
ATOM 738 C CA . TYR A 1 95 ? 6.388 1.575 -15.564 1.00 98.12 95 TYR A CA 1
ATOM 739 C C . TYR A 1 95 ? 7.361 2.056 -16.654 1.00 98.12 95 TYR A C 1
ATOM 741 O O . TYR A 1 95 ? 8.128 1.275 -17.204 1.00 98.12 95 TYR A O 1
ATOM 749 N N . THR A 1 96 ? 7.358 3.351 -16.987 1.00 96.88 96 THR A N 1
ATOM 750 C CA . THR A 1 96 ? 8.145 3.891 -18.116 1.00 96.88 96 THR A CA 1
ATOM 751 C C . THR A 1 96 ? 9.652 3.923 -17.869 1.00 96.88 96 THR A C 1
ATOM 753 O O . THR A 1 96 ? 10.437 3.788 -18.810 1.00 96.88 96 THR A O 1
ATOM 756 N N . LYS A 1 97 ? 10.090 4.085 -16.615 1.00 97.19 97 LYS A N 1
ATOM 757 C CA . LYS A 1 97 ? 11.518 4.142 -16.268 1.00 97.19 97 LYS A CA 1
ATOM 758 C C . LYS A 1 97 ? 12.174 2.782 -16.514 1.00 97.19 97 LYS A C 1
ATOM 760 O O . LYS A 1 97 ? 11.648 1.764 -16.073 1.00 97.19 97 LYS A O 1
ATOM 765 N N . LYS A 1 98 ? 13.363 2.762 -17.131 1.00 97.31 98 LYS A N 1
ATOM 766 C CA . LYS A 1 98 ? 14.085 1.523 -17.503 1.00 97.31 98 LYS A CA 1
ATOM 767 C C . LYS A 1 98 ? 14.201 0.505 -16.361 1.00 97.31 98 LYS A C 1
ATOM 769 O O . LYS A 1 98 ? 14.017 -0.679 -16.587 1.00 97.31 98 LYS A O 1
ATOM 774 N N . TYR A 1 99 ? 14.464 0.964 -15.137 1.00 96.19 99 TYR A N 1
ATOM 775 C CA . TYR A 1 99 ? 14.592 0.086 -13.966 1.00 96.19 99 TYR A CA 1
ATOM 776 C C . TYR A 1 99 ? 13.246 -0.414 -13.408 1.00 96.19 99 TYR A C 1
ATOM 778 O O . TYR A 1 99 ? 13.226 -1.320 -12.586 1.00 96.19 99 TYR A O 1
ATOM 786 N N . MET A 1 100 ? 12.123 0.181 -13.816 1.00 97.88 100 MET A N 1
ATOM 787 C CA . MET A 1 100 ? 10.778 -0.235 -13.410 1.00 97.88 100 MET A CA 1
ATOM 788 C C . MET A 1 100 ? 10.155 -1.204 -14.413 1.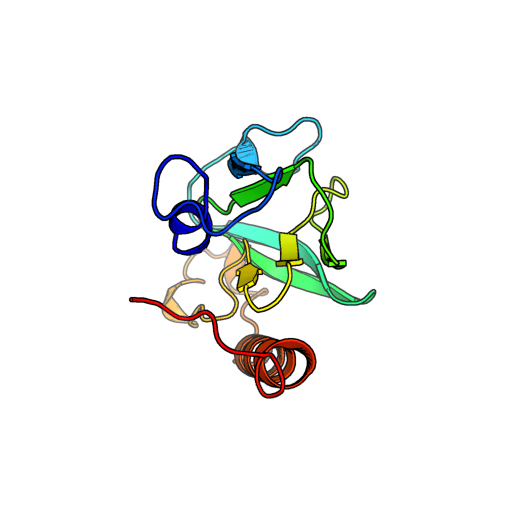00 97.88 100 MET A C 1
ATOM 790 O O . MET A 1 100 ? 9.408 -2.076 -13.992 1.00 97.88 100 MET A O 1
ATOM 794 N N . GLN A 1 101 ? 10.473 -1.088 -15.707 1.00 98.00 101 GLN A N 1
ATOM 795 C CA . GLN A 1 101 ? 9.900 -1.924 -16.774 1.00 98.00 101 GLN A CA 1
ATOM 796 C C . GLN A 1 101 ? 9.908 -3.437 -16.465 1.00 98.00 101 GLN A C 1
ATOM 798 O O . GLN A 1 101 ? 8.861 -4.058 -16.640 1.00 98.00 101 GLN A O 1
ATOM 803 N N . PRO A 1 102 ? 10.993 -4.040 -15.927 1.00 97.88 102 PRO A N 1
ATOM 804 C CA . PRO A 1 102 ? 11.011 -5.473 -15.599 1.00 97.88 102 PRO A CA 1
ATOM 805 C C . PRO A 1 102 ? 10.041 -5.884 -14.481 1.00 97.88 102 PRO A C 1
ATOM 807 O O . PRO A 1 102 ? 9.831 -7.069 -14.245 1.00 97.88 102 PRO A O 1
ATOM 810 N N . HIS A 1 103 ? 9.489 -4.917 -13.749 1.00 97.88 103 HIS A N 1
ATOM 811 C CA . HIS A 1 103 ? 8.554 -5.125 -12.644 1.00 97.88 103 HIS A CA 1
ATOM 812 C C . HIS A 1 103 ? 7.102 -4.844 -13.036 1.00 97.88 103 HIS A C 1
ATOM 814 O O . HIS A 1 103 ? 6.225 -4.840 -12.170 1.00 97.88 103 HIS A O 1
ATOM 820 N N . TRP A 1 104 ? 6.835 -4.597 -14.322 1.00 98.19 104 TRP A N 1
ATOM 821 C CA . TRP A 1 104 ? 5.469 -4.599 -14.818 1.00 98.19 104 TRP A CA 1
ATOM 822 C C . TRP A 1 104 ? 4.832 -5.967 -14.549 1.00 98.19 104 TRP A C 1
ATOM 824 O O . TRP A 1 104 ? 5.397 -7.015 -14.852 1.00 98.19 104 TRP A O 1
ATOM 834 N N . HIS A 1 105 ? 3.647 -5.955 -13.948 1.00 97.75 105 HIS A N 1
ATOM 835 C CA . HIS A 1 105 ? 3.005 -7.158 -13.426 1.00 97.75 105 HIS A CA 1
ATOM 836 C C . HIS A 1 105 ? 2.012 -7.803 -14.393 1.00 97.75 105 HIS A C 1
ATOM 838 O O . HIS A 1 105 ? 1.316 -8.728 -13.987 1.00 97.75 105 HIS A O 1
ATOM 844 N N . GLU A 1 106 ? 1.887 -7.308 -15.629 1.00 97.50 106 GLU A N 1
ATOM 845 C CA . GLU A 1 106 ? 0.999 -7.883 -16.655 1.00 97.50 106 GLU A CA 1
ATOM 846 C C . GLU A 1 106 ? -0.433 -8.103 -16.133 1.00 97.50 106 GLU A C 1
ATOM 848 O O . GLU A 1 106 ? -1.011 -9.176 -16.266 1.00 97.50 106 GLU A O 1
ATOM 853 N N . ASN A 1 107 ? -0.990 -7.090 -15.458 1.00 97.50 107 ASN A N 1
ATOM 854 C CA . ASN A 1 107 ? -2.318 -7.116 -14.818 1.00 97.50 107 ASN A CA 1
ATOM 855 C C . ASN A 1 107 ? -2.508 -8.128 -13.663 1.00 97.50 107 ASN A C 1
ATOM 857 O O . ASN A 1 107 ? -3.574 -8.150 -13.052 1.00 97.50 107 ASN A O 1
ATOM 861 N N . ARG A 1 108 ? -1.483 -8.896 -13.255 1.00 98.25 108 ARG A N 1
ATOM 862 C CA . ARG A 1 108 ? -1.592 -9.832 -12.113 1.00 98.25 108 ARG A CA 1
ATOM 863 C C . ARG A 1 108 ? -2.005 -9.151 -10.802 1.00 98.25 108 ARG A C 1
ATOM 865 O O . ARG A 1 108 ? -2.798 -9.714 -10.053 1.00 98.25 108 ARG A O 1
ATOM 872 N N . HIS A 1 109 ? -1.537 -7.930 -10.532 1.00 98.38 109 HIS A N 1
ATOM 873 C CA . HIS A 1 109 ? -1.939 -7.199 -9.324 1.00 98.38 109 HIS A CA 1
ATOM 874 C C . HIS A 1 109 ? -3.419 -6.782 -9.321 1.00 98.38 109 HIS A C 1
ATOM 876 O O . HIS A 1 109 ? -3.997 -6.656 -8.243 1.00 98.38 109 HIS A O 1
ATOM 882 N N . HIS A 1 110 ? -4.069 -6.639 -10.485 1.00 98.44 110 HIS A N 1
ATOM 883 C CA . HIS A 1 110 ? -5.512 -6.352 -10.552 1.00 98.44 110 HIS A CA 1
ATOM 884 C C . HIS A 1 110 ? -6.323 -7.519 -9.989 1.00 98.44 110 HIS A C 1
ATOM 886 O O . HIS A 1 110 ? -7.260 -7.311 -9.222 1.00 98.44 110 HIS A O 1
ATOM 892 N N . LEU A 1 111 ? -5.912 -8.751 -10.302 1.00 98.25 111 LEU A N 1
ATOM 893 C CA . LEU A 1 111 ? -6.517 -9.961 -9.746 1.00 98.25 111 LEU A CA 1
ATOM 894 C C . LEU A 1 111 ? -6.304 -10.047 -8.232 1.00 98.25 111 LEU A C 1
ATOM 896 O O . LEU A 1 111 ? -7.227 -10.387 -7.501 1.00 98.25 111 LEU A O 1
ATOM 900 N N . MET A 1 112 ? -5.116 -9.678 -7.742 1.00 98.25 112 MET A N 1
ATOM 901 C CA . MET A 1 112 ? -4.835 -9.641 -6.300 1.00 98.25 112 MET A CA 1
ATOM 902 C C . MET A 1 112 ? -5.709 -8.618 -5.567 1.00 98.25 112 MET A C 1
ATOM 904 O O . MET A 1 112 ? -6.197 -8.903 -4.474 1.00 98.25 112 MET A O 1
ATOM 908 N N . LEU A 1 113 ? -5.927 -7.446 -6.171 1.00 97.62 113 LEU A N 1
ATOM 909 C CA . LEU A 1 113 ? -6.822 -6.423 -5.633 1.00 97.62 113 LEU A CA 1
ATOM 910 C C . LEU A 1 113 ? -8.280 -6.901 -5.639 1.00 97.62 113 LEU A C 1
ATOM 912 O O . LEU A 1 113 ? -8.985 -6.728 -4.648 1.00 97.62 113 LEU A O 1
ATOM 916 N N . SER A 1 114 ? -8.724 -7.549 -6.718 1.00 97.88 114 SER A N 1
ATOM 917 C CA . SER A 1 114 ? -10.062 -8.146 -6.792 1.00 97.88 114 SER A CA 1
ATOM 918 C C . SER A 1 114 ? -10.258 -9.223 -5.720 1.00 97.88 114 SER A C 1
ATOM 920 O O . SER A 1 114 ? -11.262 -9.198 -5.010 1.00 97.88 114 SER A O 1
ATOM 922 N N . GLN A 1 115 ? -9.267 -10.099 -5.525 1.00 97.69 115 GLN A N 1
ATOM 923 C CA . GLN A 1 115 ? -9.304 -11.124 -4.483 1.00 97.69 115 GLN A CA 1
ATOM 924 C C . GLN A 1 115 ? -9.317 -10.516 -3.076 1.00 97.69 115 GLN A C 1
ATOM 926 O O . GLN A 1 115 ? -10.043 -10.993 -2.216 1.00 97.69 115 GLN A O 1
ATOM 931 N N . PHE A 1 116 ? -8.562 -9.439 -2.835 1.00 97.44 116 PHE A N 1
ATOM 932 C CA . PHE A 1 116 ? -8.611 -8.705 -1.568 1.00 97.44 116 PHE A CA 1
ATOM 933 C C . PHE A 1 116 ? -10.024 -8.196 -1.258 1.00 97.44 116 PHE A C 1
ATOM 935 O O . PHE A 1 116 ? -10.524 -8.378 -0.151 1.00 97.44 116 PHE A O 1
ATOM 942 N N . VAL A 1 117 ? -10.706 -7.609 -2.243 1.00 96.62 117 VAL A N 1
ATOM 943 C CA . VAL A 1 117 ? -12.098 -7.171 -2.068 1.00 96.62 117 VAL A CA 1
ATOM 944 C C . VAL A 1 117 ? -13.017 -8.367 -1.803 1.00 96.62 117 VAL A C 1
ATOM 946 O O . VAL A 1 117 ? -13.859 -8.302 -0.905 1.00 96.62 117 VAL A O 1
ATOM 949 N N . ALA A 1 118 ? -12.844 -9.461 -2.547 1.00 96.94 118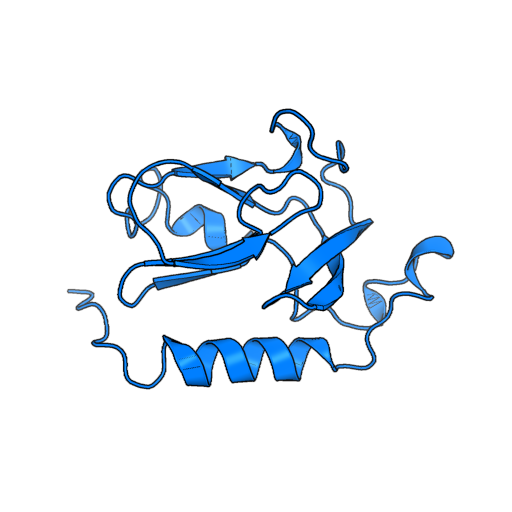 ALA A N 1
ATOM 950 C CA . ALA A 1 118 ? -13.657 -10.663 -2.401 1.00 96.94 118 ALA A CA 1
ATOM 951 C C . ALA A 1 118 ? -13.527 -11.311 -1.016 1.00 96.94 118 ALA A C 1
ATOM 953 O O . ALA A 1 118 ? -14.537 -11.627 -0.385 1.00 96.94 118 ALA A O 1
ATOM 954 N N . ASP A 1 119 ? -12.292 -11.451 -0.538 1.00 95.25 119 ASP A N 1
ATOM 955 C CA . ASP A 1 119 ? -11.976 -12.132 0.716 1.00 95.25 119 ASP A CA 1
ATOM 956 C C . ASP A 1 119 ? -12.426 -11.327 1.938 1.00 95.25 119 ASP A C 1
ATOM 958 O O . ASP A 1 119 ? -12.910 -11.905 2.909 1.00 95.25 119 ASP A O 1
ATOM 962 N N . TYR A 1 120 ? -12.271 -9.999 1.900 1.00 94.94 120 TYR A N 1
ATOM 963 C CA . TYR A 1 120 ? -12.395 -9.178 3.106 1.00 94.94 120 TYR A CA 1
ATOM 964 C C . TYR A 1 120 ? -13.598 -8.234 3.119 1.00 94.94 120 TYR A C 1
ATOM 966 O O . TYR A 1 120 ? -14.055 -7.861 4.197 1.00 94.94 120 TYR A O 1
ATOM 974 N N . LEU A 1 121 ? -14.123 -7.826 1.958 1.00 94.31 121 LEU A N 1
ATOM 975 C CA . LEU A 1 121 ? -15.071 -6.708 1.885 1.00 94.31 121 LEU A CA 1
ATOM 976 C C . LEU A 1 121 ? -16.452 -7.091 1.343 1.00 94.31 121 LEU A C 1
ATOM 978 O O . LEU A 1 121 ? -17.435 -6.508 1.804 1.00 94.31 121 LEU A O 1
ATOM 982 N N . LEU A 1 122 ? -16.568 -8.080 0.445 1.00 92.25 122 LEU A N 1
ATOM 983 C CA . LEU A 1 122 ? -17.860 -8.459 -0.162 1.00 92.25 122 LEU A CA 1
ATOM 984 C C . LEU A 1 122 ? -18.919 -8.891 0.860 1.00 92.25 122 LEU A C 1
ATOM 986 O O . LEU A 1 122 ? -20.093 -8.573 0.700 1.00 92.25 122 LEU A O 1
ATOM 990 N N . HIS A 1 123 ? -18.504 -9.588 1.917 1.00 87.00 123 HIS A N 1
ATOM 991 C CA . HIS A 1 123 ? -19.404 -10.094 2.959 1.00 87.00 123 HIS A CA 1
ATOM 992 C C . HIS A 1 123 ? -19.416 -9.211 4.215 1.00 87.00 123 HIS A C 1
ATOM 994 O O . HIS A 1 123 ? -20.063 -9.543 5.209 1.00 87.00 123 HIS A O 1
ATOM 1000 N N . SER A 1 124 ? -18.684 -8.094 4.199 1.00 81.94 124 SER A N 1
ATOM 1001 C CA . SER A 1 124 ? -18.580 -7.209 5.354 1.00 81.94 124 SER A CA 1
ATOM 1002 C C . SER A 1 124 ? -19.846 -6.365 5.525 1.00 81.94 124 SER A C 1
ATOM 1004 O O . SER A 1 124 ? -20.484 -5.949 4.553 1.00 81.94 124 SER A O 1
ATOM 1006 N N . ARG A 1 125 ? -20.215 -6.076 6.782 1.00 83.44 125 ARG A N 1
ATOM 1007 C CA . ARG A 1 125 ? -21.295 -5.124 7.067 1.00 83.44 125 ARG A CA 1
ATOM 1008 C C . ARG A 1 125 ? -20.852 -3.744 6.589 1.00 83.44 125 ARG A C 1
ATOM 1010 O O . ARG A 1 125 ? -19.931 -3.157 7.159 1.00 83.44 125 ARG A O 1
ATOM 1017 N N . GLN A 1 126 ? -21.519 -3.236 5.558 1.00 83.38 126 GLN A N 1
ATOM 1018 C CA . GLN A 1 126 ? -21.244 -1.907 5.021 1.00 83.38 126 GLN A CA 1
ATOM 1019 C C . GLN A 1 126 ? -21.401 -0.847 6.115 1.00 83.38 126 GLN A C 1
ATOM 1021 O O . GLN A 1 126 ? -22.292 -0.944 6.966 1.00 83.38 126 GLN A O 1
ATOM 1026 N N . MET A 1 127 ? -20.515 0.149 6.113 1.00 84.69 127 MET A N 1
ATOM 1027 C CA . MET A 1 127 ? -20.666 1.288 7.012 1.00 84.69 127 MET A CA 1
ATOM 1028 C C . MET A 1 127 ? -21.933 2.047 6.631 1.00 84.69 127 MET A C 1
ATOM 1030 O O . MET A 1 127 ? -22.150 2.344 5.457 1.00 84.69 127 MET A O 1
ATOM 1034 N N . GLN A 1 128 ? -22.753 2.388 7.622 1.00 82.19 128 GLN A N 1
ATOM 1035 C CA . GLN A 1 128 ? -23.827 3.348 7.409 1.00 82.19 128 GLN A CA 1
ATOM 1036 C C . GLN A 1 128 ? -23.202 4.731 7.287 1.00 82.19 128 GLN A C 1
ATOM 1038 O O . GLN A 1 128 ? -22.672 5.279 8.254 1.00 82.19 128 GLN A O 1
ATOM 1043 N N . LEU A 1 129 ? -23.212 5.243 6.064 1.00 75.44 129 LEU A N 1
ATOM 1044 C CA . LEU A 1 129 ? -22.950 6.639 5.793 1.00 75.44 129 LEU A CA 1
ATOM 1045 C C . LEU A 1 129 ? -24.325 7.302 5.776 1.00 75.44 129 LEU A C 1
ATOM 1047 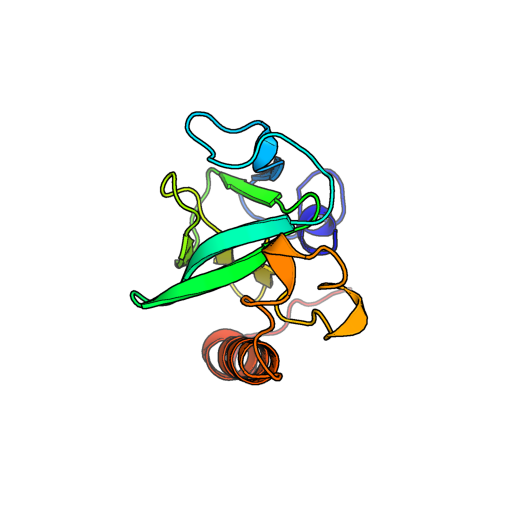O O . LEU A 1 129 ? -25.071 7.093 4.821 1.00 75.44 129 LEU A O 1
ATOM 1051 N N . PHE A 1 130 ? -24.604 8.067 6.837 1.00 76.00 130 PHE A N 1
ATOM 1052 C CA . PHE A 1 130 ? -25.854 8.796 7.102 1.00 76.00 130 PHE A CA 1
ATOM 1053 C C . PHE A 1 130 ? -27.040 7.929 7.556 1.00 76.00 130 PHE A C 1
ATOM 1055 O O . PHE A 1 130 ? -27.262 6.831 6.997 1.00 76.00 130 PHE A O 1
#

pLDDT: mean 95.95, std 4.94, range [65.69, 98.81]

Radius of gyration: 14.51 Å; chains: 1; bounding box: 40×29×36 Å

Secondary structure (DSSP, 8-state):
-GGGGGSTTTT---SS-EEEEGGGSTT-S---SSSEEEEEEETTEEEEEEESS-EEEESS--EEEEEETTS-EEEEEETTEEEESS-TT--GGG--STTTGGG--TTHHHHHHHHHHHHHTTTS------

Sequence (130 aa):
MGAYWADAYYFNLLKGTRCVQYIKRSGADIRSSYGTTAPVTWRGQTQRMYFYDGPTFIGGQFDTVATYANGDPMAIIQGSVGLVGCHLESQSNWYTKKYMQPHWHENRHHLMLSQFVADYLLHSRQMQLF